Protein AF-A0A7Y2L4B7-F1 (afdb_monomer_lite)

Radius of gyration: 28.15 Å; chains: 1; bounding box: 51×28×91 Å

pLDDT: mean 76.37, std 10.83, range [38.91, 90.44]

Sequence (154 aa):
ANPGYMTMHVIKKSLGMFGSRFTHTFYLEVLGLIYEILNKSRREGMMAIEADIEDAAASPIFAKYPTVLKDERMTAFVCDYLRIMSSGNMAPHELEGLFDMELFNLKEELEHPSHAVNGIADGMPGFGIVAAVLGIVVTMASLGEGDQAAIGQH

Structure (mmCIF, N/CA/C/O backbone):
data_AF-A0A7Y2L4B7-F1
#
_entry.id   AF-A0A7Y2L4B7-F1
#
loop_
_atom_site.group_PDB
_atom_site.id
_atom_site.type_symbol
_atom_site.label_atom_id
_atom_site.label_alt_id
_atom_site.label_comp_id
_atom_site.label_asym_id
_atom_site.label_entity_id
_atom_site.label_seq_id
_atom_site.pdbx_PDB_ins_code
_atom_site.Cartn_x
_atom_site.Cartn_y
_atom_site.Cartn_z
_atom_site.occupancy
_atom_site.B_iso_or_equiv
_atom_site.auth_seq_id
_atom_site.auth_comp_id
_atom_site.auth_asym_id
_atom_site.auth_atom_id
_atom_site.pdbx_PDB_model_num
ATOM 1 N N . ALA A 1 1 ? 24.574 -11.738 -24.455 1.00 60.19 1 ALA A N 1
ATOM 2 C CA . ALA A 1 1 ? 23.286 -11.103 -24.804 1.00 60.19 1 ALA A CA 1
ATOM 3 C C . ALA A 1 1 ? 22.230 -11.596 -23.824 1.00 60.19 1 ALA A C 1
ATOM 5 O O . ALA A 1 1 ? 22.225 -12.786 -23.533 1.00 60.19 1 ALA A O 1
ATOM 6 N N . ASN A 1 2 ? 21.405 -10.702 -23.272 1.00 58.06 2 ASN A N 1
ATOM 7 C CA . ASN A 1 2 ? 20.340 -11.080 -22.338 1.00 58.06 2 ASN A CA 1
ATOM 8 C C . ASN A 1 2 ? 19.318 -11.982 -23.067 1.00 58.06 2 ASN A C 1
ATOM 10 O O . ASN A 1 2 ? 19.013 -11.695 -24.228 1.00 58.06 2 ASN A O 1
ATOM 14 N N . PRO A 1 3 ? 18.809 -13.067 -22.460 1.00 78.25 3 PRO A N 1
ATOM 15 C CA . PRO A 1 3 ? 17.889 -13.970 -23.143 1.00 78.25 3 PRO A CA 1
ATOM 16 C C . PRO A 1 3 ? 16.578 -13.256 -23.516 1.00 78.25 3 PRO A C 1
ATOM 18 O O . PRO A 1 3 ? 16.088 -12.401 -22.779 1.00 78.25 3 PRO A O 1
ATOM 21 N N . GLY A 1 4 ? 16.002 -13.600 -24.674 1.00 72.00 4 GLY A N 1
ATOM 22 C CA . GLY A 1 4 ? 14.919 -12.831 -25.316 1.00 72.00 4 GLY A CA 1
ATOM 23 C C . GLY A 1 4 ? 13.617 -12.691 -24.512 1.00 72.00 4 GLY A C 1
ATOM 24 O O . GLY A 1 4 ? 12.837 -11.774 -24.749 1.00 72.00 4 GLY A O 1
ATOM 25 N N . TYR A 1 5 ? 13.382 -13.544 -23.513 1.00 77.25 5 TYR A N 1
ATOM 26 C CA . TYR A 1 5 ? 12.244 -13.374 -22.605 1.00 77.25 5 TYR A CA 1
ATOM 27 C C . TYR A 1 5 ? 12.443 -12.190 -21.644 1.00 77.25 5 TYR A C 1
ATOM 29 O O . TYR A 1 5 ? 11.471 -11.528 -21.287 1.00 77.25 5 TYR A O 1
ATOM 37 N N . MET A 1 6 ? 13.687 -11.871 -21.261 1.00 71.75 6 MET A N 1
ATOM 38 C CA . MET A 1 6 ? 13.982 -10.728 -20.392 1.00 71.75 6 MET A CA 1
ATOM 39 C C . MET A 1 6 ? 13.794 -9.399 -21.122 1.00 71.75 6 MET A C 1
ATOM 41 O O . MET A 1 6 ? 13.255 -8.464 -20.537 1.00 71.75 6 MET A O 1
ATOM 45 N N . THR A 1 7 ? 14.172 -9.305 -22.401 1.00 73.81 7 THR A N 1
ATOM 46 C CA . THR A 1 7 ? 13.984 -8.076 -23.193 1.00 73.81 7 THR A CA 1
ATOM 47 C C . THR A 1 7 ? 12.502 -7.762 -23.393 1.00 73.81 7 THR A C 1
ATOM 49 O O . THR A 1 7 ? 12.083 -6.622 -23.195 1.00 73.81 7 THR A O 1
ATOM 52 N N . MET A 1 8 ? 11.680 -8.779 -23.668 1.00 69.62 8 MET A N 1
ATOM 53 C CA . MET A 1 8 ? 10.223 -8.634 -23.743 1.00 69.62 8 MET A CA 1
ATOM 54 C C . MET A 1 8 ? 9.618 -8.191 -22.399 1.00 69.62 8 MET A C 1
ATOM 56 O O . MET A 1 8 ? 8.711 -7.356 -22.361 1.00 69.62 8 MET A O 1
ATOM 60 N N . HIS A 1 9 ? 10.130 -8.720 -21.283 1.00 70.25 9 HIS A N 1
ATOM 61 C CA . HIS A 1 9 ? 9.642 -8.361 -19.952 1.00 70.25 9 HIS A CA 1
ATOM 62 C C . HIS A 1 9 ? 9.948 -6.904 -19.588 1.00 70.25 9 HIS A C 1
ATOM 64 O O . HIS A 1 9 ? 9.085 -6.218 -19.037 1.00 70.25 9 HIS A O 1
ATOM 70 N N . VAL A 1 10 ? 11.144 -6.429 -19.941 1.00 75.50 10 VAL A N 1
ATOM 71 C CA . VAL A 1 10 ? 11.578 -5.046 -19.717 1.00 75.50 10 VAL A CA 1
ATOM 72 C C . VAL A 1 10 ? 10.742 -4.070 -20.545 1.00 75.50 10 VAL A C 1
ATOM 74 O O . VAL A 1 10 ? 10.244 -3.097 -19.988 1.00 75.50 10 VAL A O 1
ATOM 77 N N . ILE A 1 11 ? 10.493 -4.354 -21.830 1.00 73.44 11 ILE A N 1
ATOM 78 C CA . ILE A 1 11 ? 9.657 -3.498 -22.696 1.00 73.44 11 ILE A CA 1
ATOM 79 C C . ILE A 1 11 ? 8.222 -3.405 -22.157 1.00 73.44 11 ILE A C 1
ATOM 81 O O . ILE A 1 11 ? 7.657 -2.317 -22.053 1.00 73.44 11 ILE A O 1
ATOM 85 N N . LYS A 1 12 ? 7.635 -4.538 -21.751 1.00 70.88 12 LYS A N 1
ATOM 86 C CA . LYS A 1 12 ? 6.264 -4.570 -21.226 1.00 70.88 12 LYS A CA 1
ATOM 87 C C . LYS A 1 12 ? 6.125 -3.810 -19.901 1.00 70.88 12 LYS A C 1
ATOM 89 O O . LYS A 1 12 ? 5.115 -3.144 -19.694 1.00 70.88 12 LYS A O 1
ATOM 94 N N . LYS A 1 13 ? 7.126 -3.882 -19.014 1.00 69.19 13 LYS A N 1
ATOM 95 C CA . LYS A 1 13 ? 7.150 -3.103 -17.763 1.00 69.19 13 LYS A CA 1
ATOM 96 C C . LYS A 1 13 ? 7.468 -1.620 -17.995 1.00 69.19 13 LYS A C 1
ATOM 98 O O . LYS A 1 13 ? 6.899 -0.781 -17.308 1.00 69.19 13 LYS A O 1
ATOM 103 N N . SER A 1 14 ? 8.305 -1.294 -18.983 1.00 67.56 14 SER A N 1
ATOM 104 C CA . SER A 1 14 ? 8.643 0.084 -19.375 1.00 67.56 14 SER A CA 1
ATOM 105 C C . SER A 1 14 ? 7.415 0.880 -19.828 1.00 67.56 14 SER A C 1
ATOM 107 O O . SER A 1 14 ? 7.254 2.026 -19.421 1.00 67.56 14 SER A O 1
ATOM 109 N N . LEU A 1 15 ? 6.497 0.265 -20.578 1.00 66.44 15 LEU A N 1
ATOM 110 C CA . LEU A 1 15 ? 5.223 0.892 -20.960 1.00 66.44 15 LEU A CA 1
ATOM 111 C C . LEU A 1 15 ? 4.335 1.251 -19.754 1.00 66.44 15 LEU A C 1
ATOM 113 O O . LEU A 1 15 ? 3.603 2.235 -19.805 1.00 66.44 15 LEU A O 1
ATOM 117 N N . GLY A 1 16 ? 4.430 0.500 -18.651 1.00 65.25 16 GLY A N 1
ATOM 118 C CA . GLY A 1 16 ? 3.712 0.791 -17.405 1.00 65.25 16 GLY A CA 1
ATOM 119 C C . GLY A 1 16 ? 4.232 2.021 -16.653 1.00 65.25 16 GLY A C 1
ATOM 120 O O . GLY A 1 16 ? 3.530 2.544 -15.795 1.00 65.25 16 GLY A O 1
ATOM 121 N N . MET A 1 17 ? 5.425 2.514 -16.997 1.00 65.12 17 MET A N 1
ATOM 122 C CA . MET A 1 17 ? 6.038 3.702 -16.392 1.00 65.12 17 MET A CA 1
ATOM 123 C C . MET A 1 17 ? 5.332 5.006 -16.811 1.00 65.12 17 MET A C 1
ATOM 125 O O . MET A 1 17 ? 5.440 6.012 -16.120 1.00 65.12 17 MET A O 1
ATOM 129 N N . PHE A 1 18 ? 4.571 4.977 -17.912 1.00 62.22 18 PHE A N 1
ATOM 130 C CA . PHE A 1 18 ? 3.807 6.120 -18.428 1.00 62.22 18 PHE A CA 1
ATOM 131 C C . PHE A 1 18 ? 2.370 6.212 -17.878 1.00 62.22 18 PHE A C 1
ATOM 133 O O . PHE A 1 18 ? 1.647 7.146 -18.219 1.00 62.22 18 PHE A O 1
ATOM 140 N N . GLY A 1 19 ? 1.928 5.257 -17.051 1.00 61.00 19 GLY A N 1
ATOM 141 C CA . GLY A 1 19 ? 0.607 5.284 -16.416 1.00 61.00 19 GLY A CA 1
ATOM 142 C C . GLY A 1 19 ? 0.661 5.865 -15.002 1.00 61.00 19 GLY A C 1
ATOM 143 O O . GLY A 1 19 ? 1.479 5.435 -14.192 1.00 61.00 19 GLY A O 1
ATOM 144 N N . SER A 1 20 ? -0.235 6.800 -14.663 1.00 64.56 20 SER A N 1
ATOM 145 C CA . SER A 1 20 ? -0.398 7.241 -13.274 1.00 64.56 20 SER A CA 1
ATOM 146 C C . SER A 1 20 ? -1.384 6.331 -12.538 1.00 64.56 20 SER A C 1
ATOM 148 O O . SER A 1 20 ? -2.566 6.244 -12.863 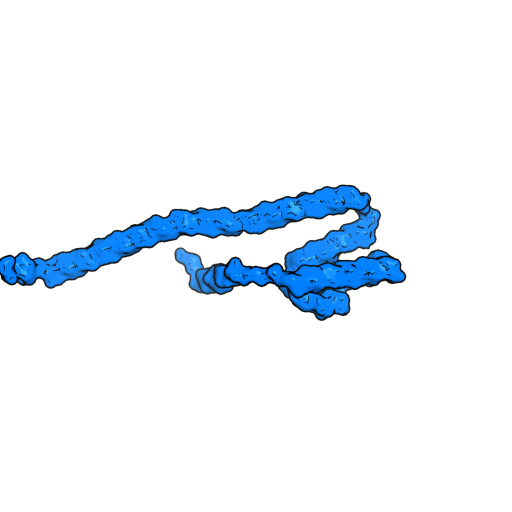1.00 64.56 20 SER A O 1
ATOM 150 N N . ARG A 1 21 ? -0.892 5.642 -11.505 1.00 67.25 21 ARG A N 1
ATOM 151 C CA . ARG A 1 21 ? -1.728 4.841 -10.591 1.00 67.25 21 ARG A CA 1
ATOM 152 C C . ARG A 1 21 ? -2.569 5.704 -9.641 1.00 67.25 21 ARG A C 1
ATOM 154 O O . ARG A 1 21 ? -3.581 5.255 -9.116 1.00 67.25 21 ARG A O 1
ATOM 161 N N . PHE A 1 22 ? -2.149 6.951 -9.436 1.00 75.88 22 PHE A N 1
ATOM 162 C CA . PHE A 1 22 ? -2.752 7.887 -8.496 1.00 75.88 22 PHE A CA 1
ATOM 163 C C . PHE A 1 22 ? -3.856 8.696 -9.176 1.00 75.88 22 PHE A C 1
ATOM 165 O O . PHE A 1 22 ? -3.597 9.623 -9.943 1.00 75.88 22 PHE A O 1
ATOM 172 N N . THR A 1 23 ? -5.100 8.326 -8.894 1.00 82.75 23 THR A N 1
ATOM 173 C CA . THR A 1 23 ? -6.304 9.043 -9.327 1.00 82.75 23 THR A CA 1
ATOM 174 C C . THR A 1 23 ? -7.050 9.573 -8.108 1.00 82.75 23 THR A C 1
ATOM 176 O O . THR A 1 23 ? -6.905 9.053 -7.005 1.00 82.75 23 THR A O 1
ATOM 179 N N . HIS A 1 24 ? -7.884 10.600 -8.285 1.00 84.00 24 HIS A N 1
ATOM 180 C CA . HIS A 1 24 ? -8.704 11.133 -7.190 1.00 84.00 24 HIS A CA 1
ATOM 181 C C . HIS A 1 24 ? -9.574 10.047 -6.531 1.00 84.00 24 HIS A C 1
ATOM 183 O O . HIS A 1 24 ? -9.693 9.987 -5.311 1.00 84.00 24 HIS A O 1
ATOM 189 N N . THR A 1 25 ? -10.131 9.144 -7.340 1.00 85.06 25 THR A N 1
ATOM 190 C CA . THR A 1 25 ? -10.901 7.986 -6.874 1.00 85.06 25 THR A CA 1
ATOM 191 C C . THR A 1 25 ? -10.073 7.052 -6.000 1.00 85.06 25 THR A C 1
ATOM 193 O O . THR A 1 25 ? -10.561 6.626 -4.961 1.00 85.06 25 THR A O 1
ATOM 196 N N . PHE A 1 26 ? -8.811 6.803 -6.358 1.00 84.50 26 PHE A N 1
ATOM 197 C CA . PHE A 1 26 ? -7.914 5.968 -5.560 1.00 84.50 26 PHE A CA 1
ATOM 198 C C . PHE A 1 26 ? -7.666 6.561 -4.166 1.00 84.50 26 PHE A C 1
ATOM 200 O O . PHE A 1 26 ? -7.740 5.846 -3.172 1.00 84.50 26 PHE A O 1
ATOM 207 N N . TYR A 1 27 ? -7.445 7.876 -4.060 1.00 85.38 27 TYR A N 1
ATOM 208 C CA . TYR A 1 27 ? -7.273 8.529 -2.755 1.00 85.38 27 TYR A CA 1
ATOM 209 C C . TYR A 1 27 ? -8.524 8.429 -1.873 1.00 85.38 27 TYR A C 1
ATOM 211 O O . TYR A 1 27 ? -8.409 8.193 -0.671 1.00 85.38 27 TYR A O 1
ATOM 219 N N . LEU A 1 28 ? -9.716 8.574 -2.460 1.00 87.31 28 LEU A N 1
ATOM 220 C CA . LEU A 1 28 ? -10.973 8.396 -1.730 1.00 87.31 28 LEU A CA 1
ATOM 221 C C . LEU A 1 28 ? -11.173 6.951 -1.263 1.00 87.31 28 LEU A C 1
ATOM 223 O O . LEU A 1 28 ? -11.649 6.739 -0.151 1.00 87.31 28 LEU A O 1
ATOM 227 N N . GLU A 1 29 ? -10.795 5.967 -2.078 1.00 86.94 29 GLU A N 1
ATOM 228 C CA . GLU A 1 29 ? -10.849 4.551 -1.704 1.00 86.94 29 GLU A CA 1
ATOM 229 C C . GLU A 1 29 ? -9.894 4.235 -0.546 1.00 86.94 29 GLU A C 1
ATOM 231 O O . GLU A 1 29 ? -10.305 3.581 0.409 1.00 86.94 29 GLU A O 1
ATOM 236 N N . VAL A 1 30 ? -8.663 4.757 -0.571 1.00 87.12 30 VAL A N 1
ATOM 237 C CA . VAL A 1 30 ? -7.692 4.589 0.528 1.00 87.12 30 VAL A CA 1
ATOM 238 C C . VAL A 1 30 ? -8.203 5.225 1.824 1.00 87.12 30 VAL A C 1
ATOM 240 O O . VAL A 1 30 ? -8.196 4.583 2.873 1.00 87.12 30 VAL A O 1
ATOM 243 N N . LEU A 1 31 ? -8.693 6.468 1.768 1.00 87.19 31 LEU A N 1
ATOM 244 C CA . LEU A 1 31 ? -9.258 7.143 2.943 1.00 87.19 31 LEU A CA 1
ATOM 245 C C . LEU A 1 31 ? -10.503 6.422 3.475 1.00 87.19 31 LEU A C 1
ATOM 247 O O . LEU A 1 31 ? -10.677 6.307 4.688 1.00 87.19 31 LEU A O 1
ATOM 251 N N . GLY A 1 32 ? -11.352 5.918 2.577 1.00 88.88 32 GLY A N 1
ATOM 252 C CA . GLY A 1 32 ? -12.531 5.128 2.923 1.00 88.88 32 GLY A CA 1
ATOM 253 C C . GLY A 1 32 ? -12.170 3.827 3.638 1.00 88.88 32 GLY A C 1
ATOM 254 O O . GLY A 1 32 ? -12.736 3.542 4.692 1.00 88.88 32 GLY A O 1
ATOM 255 N N . LEU A 1 33 ? -11.184 3.091 3.116 1.00 89.25 33 LEU A N 1
ATOM 256 C CA . LEU A 1 33 ? -10.665 1.864 3.721 1.00 89.25 33 LEU A CA 1
ATOM 257 C C . LEU A 1 33 ? -10.161 2.117 5.148 1.00 89.25 33 LEU A C 1
ATOM 259 O O . LEU A 1 33 ? -10.591 1.446 6.086 1.00 89.25 33 LEU A O 1
ATOM 263 N N . ILE A 1 34 ? -9.296 3.120 5.327 1.00 87.94 34 ILE A N 1
ATOM 264 C CA . ILE A 1 34 ? -8.742 3.477 6.641 1.00 87.94 34 ILE A CA 1
ATOM 265 C C . ILE A 1 34 ? -9.866 3.874 7.607 1.00 87.94 34 ILE A C 1
ATOM 267 O O . ILE A 1 34 ? -9.874 3.446 8.762 1.00 87.94 34 ILE A O 1
ATOM 271 N N . TYR A 1 35 ? -10.846 4.653 7.144 1.00 89.88 35 TYR A N 1
ATOM 272 C CA . TYR A 1 35 ? -11.993 5.041 7.960 1.00 89.88 35 TYR A CA 1
ATOM 273 C C . TYR A 1 35 ? -12.823 3.835 8.415 1.00 89.88 35 TYR A C 1
ATOM 275 O O . TYR A 1 35 ? -13.171 3.759 9.594 1.00 89.88 35 TYR A O 1
ATOM 283 N N . GLU A 1 36 ? -13.138 2.889 7.523 1.00 89.94 36 GLU A N 1
ATOM 284 C CA . GLU A 1 36 ? -13.898 1.689 7.892 1.00 89.94 36 GLU A CA 1
ATOM 285 C C . GLU A 1 36 ? -13.152 0.848 8.939 1.00 89.94 36 GLU A C 1
ATOM 287 O O . GLU A 1 36 ? -13.758 0.460 9.943 1.00 89.94 36 GLU A O 1
ATOM 292 N N . IL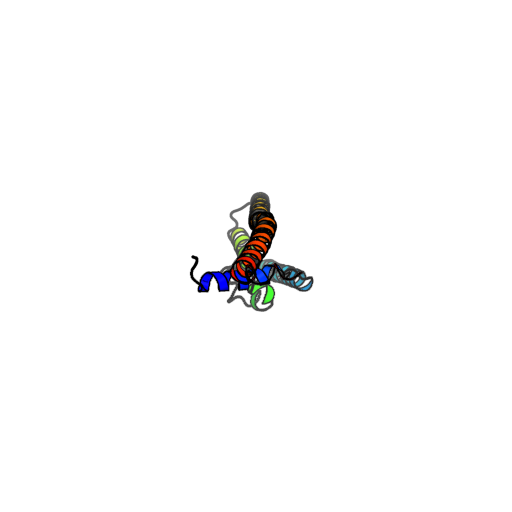E A 1 37 ? -11.843 0.637 8.760 1.00 88.50 37 ILE A N 1
ATOM 293 C CA . ILE A 1 37 ? -11.009 -0.132 9.696 1.00 88.50 37 ILE A CA 1
ATOM 294 C C . ILE A 1 37 ? -10.939 0.555 11.065 1.00 88.50 37 ILE A C 1
ATOM 296 O O . ILE A 1 37 ? -11.190 -0.076 12.094 1.00 88.50 37 ILE A O 1
ATOM 300 N N . LEU A 1 38 ? -10.654 1.861 11.105 1.00 87.50 38 LEU A N 1
ATOM 301 C CA . LEU A 1 38 ? -10.575 2.614 12.361 1.00 87.50 38 LEU A CA 1
ATOM 302 C C . LEU A 1 38 ? -11.932 2.692 13.071 1.00 87.50 38 LEU A C 1
ATOM 304 O O . LEU A 1 38 ? -12.001 2.610 14.297 1.00 87.50 38 LEU A O 1
ATOM 308 N N . ASN A 1 39 ? -13.028 2.825 12.322 1.00 90.44 39 ASN A N 1
ATOM 309 C CA . ASN A 1 39 ? -14.373 2.833 12.888 1.00 90.44 39 ASN A CA 1
ATOM 310 C C . ASN A 1 39 ? -14.746 1.457 13.463 1.00 90.44 39 ASN A C 1
ATOM 312 O O . ASN A 1 39 ? -15.341 1.403 14.540 1.00 90.44 39 ASN A O 1
ATOM 316 N N . LYS A 1 40 ? -14.359 0.355 12.805 1.00 88.12 40 LYS A N 1
ATOM 317 C CA . LYS A 1 40 ? -14.516 -1.000 13.353 1.00 88.12 40 LYS A CA 1
ATOM 318 C C . LYS A 1 40 ? -13.686 -1.181 14.624 1.00 88.12 40 LYS A C 1
ATOM 320 O O . LYS A 1 40 ? -14.249 -1.547 15.651 1.00 88.12 40 LYS A O 1
ATOM 325 N N . SER A 1 41 ? -12.405 -0.810 14.597 1.00 87.88 41 SER A N 1
ATOM 326 C CA . SER A 1 41 ? -11.516 -0.834 15.772 1.00 87.88 41 SER A CA 1
ATOM 327 C C . SER A 1 41 ? -12.091 -0.040 16.952 1.00 87.88 41 SER A C 1
ATOM 329 O O . SER A 1 41 ? -12.083 -0.499 18.093 1.00 87.88 41 SER A O 1
ATOM 331 N N . ARG A 1 42 ? -12.695 1.125 16.690 1.00 87.50 42 ARG A N 1
ATOM 332 C CA . ARG A 1 42 ? -13.348 1.939 17.724 1.00 87.50 42 ARG A CA 1
ATOM 333 C C . ARG A 1 42 ? -14.618 1.300 18.298 1.00 87.50 42 ARG A C 1
ATOM 335 O O . ARG A 1 42 ? -14.919 1.522 19.468 1.00 87.50 42 ARG A O 1
ATOM 342 N N . ARG A 1 43 ? -15.398 0.585 17.482 1.00 89.62 43 ARG A N 1
ATOM 343 C CA . ARG A 1 43 ? -16.686 -0.012 17.884 1.00 89.62 43 ARG A CA 1
ATOM 344 C C . ARG A 1 43 ? -16.523 -1.363 18.569 1.00 89.62 43 ARG A C 1
ATOM 346 O O . ARG A 1 43 ? -17.203 -1.623 19.554 1.00 89.62 43 ARG A O 1
ATOM 353 N N . GLU A 1 44 ? -15.657 -2.207 18.025 1.00 87.94 44 GLU A N 1
ATOM 354 C CA . GLU A 1 44 ? -15.517 -3.620 18.395 1.00 87.94 44 GLU A CA 1
ATOM 355 C C . GLU A 1 44 ? -14.208 -3.898 19.153 1.00 87.94 44 GLU A C 1
ATOM 357 O O . GLU A 1 44 ? -14.034 -4.976 19.717 1.00 87.94 44 GLU A O 1
ATOM 362 N N . GLY A 1 45 ? -13.310 -2.912 19.225 1.00 83.06 45 GLY A N 1
ATOM 363 C CA . GLY A 1 45 ? -11.996 -3.032 19.847 1.00 83.06 45 GLY A CA 1
ATOM 364 C C . GLY A 1 45 ? -10.902 -3.425 18.855 1.00 83.06 45 GLY A C 1
ATOM 365 O O . GLY A 1 45 ? -11.158 -3.881 17.741 1.00 83.06 45 GLY A O 1
ATOM 366 N N . MET A 1 46 ? -9.648 -3.260 19.280 1.00 78.06 46 MET A N 1
ATOM 367 C CA . MET A 1 46 ? -8.475 -3.472 18.426 1.00 78.06 46 MET A CA 1
ATOM 368 C C . MET A 1 46 ? -8.276 -4.943 18.020 1.00 78.06 46 MET A C 1
ATOM 370 O O . MET A 1 46 ? -7.792 -5.219 16.932 1.00 78.06 46 MET A O 1
ATOM 374 N N . MET A 1 47 ? -8.725 -5.897 18.841 1.00 80.88 47 MET A N 1
ATOM 375 C CA . MET A 1 47 ? -8.670 -7.328 18.504 1.00 80.88 47 MET A CA 1
ATOM 376 C C . MET A 1 47 ? -9.594 -7.703 17.336 1.00 80.88 47 MET A C 1
ATOM 378 O O . MET A 1 47 ? -9.305 -8.629 16.586 1.00 80.88 47 MET A O 1
ATOM 382 N N . ALA A 1 48 ? -10.698 -6.974 17.135 1.00 82.62 48 ALA A N 1
ATOM 383 C CA . ALA A 1 48 ? -11.664 -7.280 16.079 1.00 82.62 48 ALA A CA 1
ATOM 384 C C . ALA A 1 48 ? -11.134 -7.001 14.662 1.00 82.62 48 ALA A C 1
ATOM 386 O O . ALA A 1 48 ? -11.742 -7.454 13.689 1.00 82.62 48 ALA A O 1
ATOM 387 N N . ILE A 1 49 ? -10.030 -6.254 14.546 1.00 84.75 49 ILE A N 1
ATOM 388 C CA . ILE A 1 49 ? -9.381 -5.961 13.266 1.00 84.75 49 ILE A CA 1
ATOM 389 C C . ILE A 1 49 ? -8.175 -6.865 12.978 1.00 84.75 49 ILE A C 1
ATOM 391 O O . ILE A 1 49 ? -7.695 -6.842 11.853 1.00 84.75 49 ILE A O 1
ATOM 395 N N . GLU A 1 50 ? -7.704 -7.683 13.930 1.00 84.44 50 GLU A N 1
ATOM 396 C CA . GLU A 1 50 ? -6.522 -8.547 13.735 1.00 84.44 50 GLU A CA 1
ATOM 397 C C . GLU A 1 50 ? -6.707 -9.529 12.573 1.00 84.44 50 GLU A C 1
ATOM 399 O O . GLU A 1 50 ? -5.854 -9.623 11.694 1.00 84.44 50 GLU A O 1
ATOM 404 N N . ALA A 1 51 ? -7.874 -10.173 12.504 1.00 82.88 51 ALA A N 1
ATOM 405 C CA . ALA A 1 51 ? -8.205 -11.084 11.411 1.00 82.88 51 ALA A CA 1
ATOM 406 C C . ALA A 1 51 ? -8.271 -10.380 10.042 1.00 82.88 51 ALA A C 1
ATOM 408 O O . ALA A 1 51 ? -8.019 -11.007 9.018 1.00 82.88 51 ALA A O 1
ATOM 409 N N . ASP A 1 52 ? -8.597 -9.082 10.014 1.00 84.12 52 ASP A N 1
ATOM 410 C CA . ASP A 1 52 ? -8.661 -8.305 8.773 1.00 84.12 52 ASP A CA 1
ATOM 411 C C . ASP A 1 52 ? -7.275 -7.846 8.290 1.00 84.12 52 ASP A C 1
ATOM 413 O O . ASP A 1 52 ? -7.075 -7.691 7.088 1.00 84.12 52 ASP A O 1
ATOM 417 N N . ILE A 1 53 ? -6.328 -7.614 9.209 1.00 85.69 53 ILE A N 1
ATOM 418 C CA . ILE A 1 53 ? -4.962 -7.144 8.903 1.00 85.69 53 ILE A CA 1
ATOM 419 C C . ILE A 1 53 ? -3.945 -8.288 8.749 1.00 85.69 53 ILE A C 1
ATOM 421 O O . ILE A 1 53 ? -2.857 -8.076 8.210 1.00 85.69 53 ILE A O 1
ATOM 425 N N . GLU A 1 54 ? -4.248 -9.493 9.242 1.00 84.00 54 GLU A N 1
ATOM 426 C CA . GLU A 1 54 ? -3.458 -10.698 8.952 1.00 84.00 54 GLU A CA 1
ATOM 427 C C . GLU A 1 54 ? -3.681 -11.179 7.519 1.00 84.00 54 GLU A C 1
ATOM 429 O O . GLU A 1 54 ? -2.711 -11.489 6.827 1.00 84.00 54 GLU A O 1
ATOM 434 N N . ASP A 1 55 ? -4.936 -11.192 7.061 1.00 85.19 55 ASP A N 1
ATOM 435 C CA . ASP A 1 55 ? -5.295 -11.579 5.698 1.00 85.19 55 ASP A CA 1
ATOM 436 C C . ASP A 1 55 ? -6.188 -10.522 5.031 1.00 85.19 55 ASP A C 1
ATOM 438 O O . ASP A 1 55 ? -7.420 -10.611 4.991 1.00 85.19 55 ASP A O 1
ATOM 442 N N . ALA A 1 56 ? -5.534 -9.520 4.443 1.00 82.75 56 ALA A N 1
ATOM 443 C CA . ALA A 1 56 ? -6.203 -8.471 3.682 1.00 82.75 56 ALA A CA 1
ATOM 444 C C . ALA A 1 56 ? -6.933 -9.003 2.434 1.00 82.75 56 ALA A C 1
ATOM 446 O O . ALA A 1 56 ? -7.864 -8.362 1.955 1.00 82.75 56 ALA A O 1
ATOM 447 N N . ALA A 1 57 ? -6.552 -10.165 1.889 1.00 82.00 57 ALA A N 1
ATOM 448 C CA . ALA A 1 57 ? -7.217 -10.738 0.718 1.00 82.00 57 ALA A CA 1
ATOM 449 C C . ALA A 1 57 ? -8.520 -11.458 1.089 1.00 82.00 57 ALA A C 1
ATOM 451 O O . ALA A 1 57 ? -9.483 -11.424 0.318 1.00 82.00 57 ALA A O 1
ATOM 452 N N . ALA A 1 58 ? -8.565 -12.083 2.267 1.00 82.94 58 ALA A N 1
ATOM 453 C CA . ALA A 1 58 ? -9.770 -12.706 2.807 1.00 82.94 58 ALA A CA 1
ATOM 454 C C . ALA A 1 58 ? -10.692 -11.718 3.541 1.00 82.94 58 ALA A C 1
ATOM 456 O O . ALA A 1 58 ? -11.863 -12.033 3.773 1.00 82.94 58 ALA A O 1
ATOM 457 N N . SER A 1 59 ? -10.202 -10.527 3.899 1.00 86.62 59 SER A N 1
ATOM 458 C CA . SER A 1 59 ? -10.993 -9.556 4.651 1.00 86.62 59 SER A CA 1
ATOM 459 C C . SER A 1 59 ? -12.166 -8.982 3.835 1.00 86.62 59 SER A C 1
ATOM 461 O O . SER A 1 59 ? -11.979 -8.431 2.742 1.00 86.62 59 SER A O 1
ATOM 463 N N . PRO A 1 60 ? -13.395 -8.990 4.389 1.00 85.75 60 PRO A N 1
ATOM 464 C CA . PRO A 1 60 ? -14.562 -8.393 3.745 1.00 85.75 60 PRO A CA 1
ATOM 465 C C . PRO A 1 60 ? -14.477 -6.862 3.639 1.00 85.75 60 PRO A C 1
ATOM 467 O O . PRO A 1 60 ? -15.193 -6.274 2.828 1.00 85.75 60 PRO A O 1
ATOM 470 N N . ILE A 1 61 ? -13.630 -6.207 4.442 1.00 87.38 61 ILE A N 1
ATOM 471 C CA . ILE A 1 61 ? -13.417 -4.755 4.384 1.00 87.38 61 ILE A CA 1
ATOM 472 C C . ILE A 1 61 ? -12.580 -4.421 3.149 1.00 87.38 61 ILE A C 1
ATOM 474 O O . ILE A 1 61 ? -12.998 -3.624 2.311 1.00 87.38 61 ILE A O 1
ATOM 478 N N . PHE A 1 62 ? -11.444 -5.096 2.984 1.00 87.44 62 PHE A N 1
ATOM 479 C CA . PHE A 1 62 ? -10.557 -4.910 1.836 1.00 87.44 62 PHE A CA 1
ATOM 480 C C . PHE A 1 62 ? -11.196 -5.361 0.514 1.00 87.44 62 PHE A C 1
ATOM 482 O O . PHE A 1 62 ? -10.960 -4.740 -0.523 1.00 87.44 62 PHE A O 1
ATOM 489 N N . ALA A 1 63 ? -12.093 -6.355 0.543 1.00 88.25 63 ALA A N 1
ATOM 490 C CA . ALA A 1 63 ? -12.860 -6.783 -0.629 1.00 88.25 63 ALA A CA 1
ATOM 491 C C . ALA A 1 63 ? -13.720 -5.663 -1.256 1.00 88.25 63 ALA A C 1
ATOM 493 O O . ALA A 1 63 ? -13.988 -5.695 -2.459 1.00 88.25 63 ALA A O 1
ATOM 494 N N . LYS A 1 64 ? -14.131 -4.649 -0.477 1.00 87.56 64 LYS A N 1
ATOM 495 C CA . LYS A 1 64 ? -14.860 -3.475 -0.994 1.00 87.56 64 LYS A CA 1
ATOM 496 C C . LYS A 1 64 ? -13.970 -2.508 -1.779 1.00 87.56 64 LYS A C 1
ATOM 498 O O . LYS A 1 64 ? -14.493 -1.712 -2.555 1.00 87.56 64 LYS A O 1
ATOM 503 N N . TYR A 1 65 ? -12.652 -2.581 -1.592 1.00 88.56 65 TYR A N 1
ATOM 504 C CA . TYR A 1 65 ? -11.666 -1.660 -2.160 1.00 88.56 65 TYR A CA 1
ATOM 505 C C . TYR A 1 65 ? -10.659 -2.410 -3.056 1.00 88.56 65 TYR A C 1
ATOM 507 O O . TYR A 1 65 ? -9.458 -2.443 -2.769 1.00 88.56 65 TYR A O 1
ATOM 515 N N . PRO A 1 66 ? -11.106 -3.006 -4.183 1.00 85.38 66 PRO A N 1
ATOM 516 C CA . PRO A 1 66 ? -10.267 -3.859 -5.026 1.00 85.38 66 PRO A CA 1
ATOM 517 C C . PRO A 1 66 ? -9.103 -3.110 -5.688 1.00 85.38 66 PRO A C 1
ATOM 519 O O . PRO A 1 66 ? -8.113 -3.732 -6.064 1.00 85.38 66 PRO A O 1
ATOM 522 N N . THR A 1 67 ? -9.199 -1.790 -5.865 1.00 84.75 67 THR A N 1
ATOM 523 C CA . THR A 1 67 ? -8.105 -0.976 -6.417 1.00 84.75 67 THR A CA 1
ATOM 524 C C . THR A 1 67 ? -6.929 -0.891 -5.451 1.00 84.75 67 THR A C 1
ATOM 526 O O . THR A 1 67 ? -5.784 -0.955 -5.892 1.00 84.75 67 THR A O 1
ATOM 529 N N . VAL A 1 68 ? -7.210 -0.792 -4.147 1.00 85.00 68 VAL A N 1
ATOM 530 C CA . VAL A 1 68 ? -6.189 -0.787 -3.092 1.00 85.00 68 VAL A CA 1
ATOM 531 C C . VAL A 1 68 ? -5.635 -2.195 -2.899 1.00 85.00 68 VAL A C 1
ATOM 533 O O . VAL A 1 68 ? -4.424 -2.356 -2.861 1.00 85.00 68 VAL A O 1
ATOM 536 N N . LEU A 1 69 ? -6.496 -3.220 -2.910 1.00 85.69 69 LEU A N 1
ATOM 537 C CA . LEU A 1 69 ? -6.081 -4.621 -2.768 1.00 85.69 69 LEU A CA 1
ATOM 538 C C . LEU A 1 69 ? -5.161 -5.106 -3.905 1.00 85.69 69 LEU A C 1
ATOM 540 O O . LEU A 1 69 ? -4.293 -5.945 -3.693 1.00 85.69 69 LEU A O 1
ATOM 544 N N . LYS A 1 70 ? -5.319 -4.566 -5.121 1.00 85.06 70 LYS A N 1
ATOM 545 C CA . LYS A 1 70 ? -4.391 -4.815 -6.242 1.00 85.06 70 LYS A CA 1
ATOM 546 C C . LYS A 1 70 ? -2.996 -4.229 -6.010 1.00 85.06 70 LYS A C 1
ATOM 548 O O . LYS A 1 70 ? -2.057 -4.613 -6.705 1.00 85.06 70 LYS A O 1
ATOM 553 N N . ASP A 1 71 ? -2.869 -3.267 -5.103 1.00 83.06 71 ASP A N 1
ATOM 554 C CA . ASP A 1 71 ? -1.609 -2.648 -4.726 1.00 83.06 71 ASP A CA 1
ATOM 555 C C . ASP A 1 71 ? -1.062 -3.327 -3.467 1.00 83.06 71 ASP A C 1
ATOM 557 O O . ASP A 1 71 ? -1.347 -2.928 -2.336 1.00 83.06 71 ASP A O 1
ATOM 561 N N . GLU A 1 72 ? -0.265 -4.376 -3.680 1.00 83.38 72 GLU A N 1
ATOM 562 C CA . GLU A 1 72 ? 0.355 -5.149 -2.598 1.00 83.38 72 GLU A CA 1
ATOM 563 C C . GLU A 1 72 ? 1.196 -4.265 -1.670 1.00 83.38 72 GLU A C 1
ATOM 565 O O . GLU A 1 72 ? 1.184 -4.465 -0.459 1.00 83.38 72 GLU A O 1
ATOM 570 N N . ARG A 1 73 ? 1.876 -3.243 -2.210 1.00 80.88 73 ARG A N 1
ATOM 571 C CA . ARG A 1 73 ? 2.742 -2.357 -1.421 1.00 80.88 73 ARG A CA 1
ATOM 572 C C . ARG A 1 73 ? 1.924 -1.442 -0.514 1.00 80.88 73 ARG A C 1
ATOM 574 O O . ARG A 1 73 ? 2.248 -1.306 0.660 1.00 80.88 73 ARG A O 1
ATOM 581 N N . MET A 1 74 ? 0.859 -0.842 -1.048 1.00 83.12 74 MET A N 1
ATOM 582 C CA . MET A 1 74 ? -0.057 -0.012 -0.256 1.00 83.12 74 MET A CA 1
ATOM 583 C C . MET A 1 74 ? -0.774 -0.841 0.816 1.00 83.12 74 MET A C 1
ATOM 585 O O . MET A 1 74 ? -0.896 -0.409 1.959 1.00 83.12 74 MET A O 1
ATOM 589 N N . THR A 1 75 ? -1.229 -2.041 0.455 1.00 86.75 75 THR A N 1
ATOM 590 C CA . THR A 1 75 ? -1.939 -2.933 1.377 1.00 86.75 75 THR A CA 1
ATOM 591 C C . THR A 1 75 ? -1.023 -3.416 2.502 1.00 86.75 75 THR A C 1
ATOM 593 O O . THR A 1 75 ? -1.422 -3.348 3.662 1.00 86.75 75 THR A O 1
ATOM 596 N N . ALA A 1 76 ? 0.209 -3.834 2.183 1.00 84.25 76 ALA A N 1
ATOM 597 C CA . ALA A 1 76 ? 1.207 -4.237 3.174 1.00 84.25 76 ALA A CA 1
ATOM 598 C C . ALA A 1 76 ? 1.529 -3.094 4.143 1.00 84.25 76 ALA A C 1
ATOM 600 O O . ALA A 1 76 ? 1.438 -3.288 5.349 1.00 84.25 76 ALA A O 1
ATOM 601 N N . PHE A 1 77 ? 1.770 -1.885 3.621 1.00 84.19 77 PHE A N 1
ATOM 602 C CA . PHE A 1 77 ? 2.012 -0.697 4.441 1.00 84.19 77 PHE A CA 1
ATOM 603 C C . PHE A 1 77 ? 0.871 -0.460 5.441 1.00 84.19 77 PHE A C 1
ATOM 605 O O . PHE A 1 77 ? 1.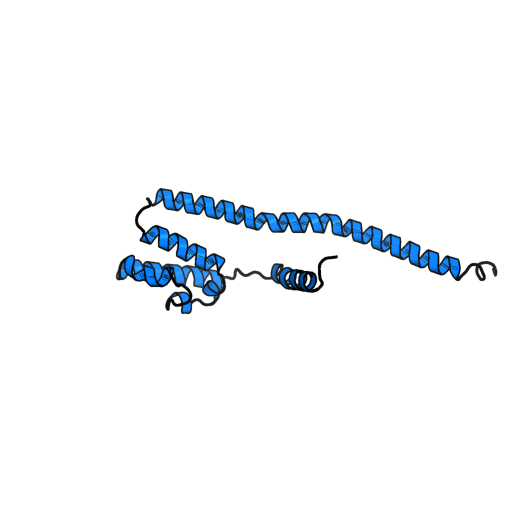091 -0.390 6.644 1.00 84.19 77 PHE A O 1
ATOM 612 N N . VAL A 1 78 ? -0.381 -0.417 4.981 1.00 86.44 78 VAL A N 1
ATOM 613 C CA . VAL A 1 78 ? -1.523 -0.206 5.885 1.00 86.44 78 VAL A CA 1
ATOM 614 C C . VAL A 1 78 ? -1.639 -1.329 6.928 1.00 86.44 78 VAL A C 1
ATOM 616 O O . VAL A 1 78 ? -1.841 -1.044 8.108 1.00 86.44 78 VAL A O 1
ATOM 619 N N . CYS A 1 79 ? -1.493 -2.594 6.526 1.00 86.94 79 CYS A N 1
ATOM 620 C CA . CYS A 1 79 ? -1.642 -3.737 7.431 1.00 86.94 79 CYS A CA 1
ATOM 621 C C . CYS A 1 79 ? -0.517 -3.827 8.469 1.00 86.94 79 CYS A C 1
ATOM 623 O O . CYS A 1 79 ? -0.795 -4.096 9.636 1.00 86.94 79 CYS A O 1
ATOM 625 N N . ASP A 1 80 ? 0.732 -3.581 8.077 1.00 86.50 80 ASP A N 1
ATOM 626 C CA . ASP A 1 80 ? 1.890 -3.700 8.962 1.00 86.50 80 ASP A CA 1
ATOM 627 C C . ASP A 1 80 ? 1.856 -2.641 10.069 1.00 86.50 80 ASP A C 1
ATOM 629 O O . ASP A 1 80 ? 2.041 -2.968 11.243 1.00 86.50 80 ASP A O 1
ATOM 633 N N . TYR A 1 81 ? 1.498 -1.396 9.741 1.00 85.00 81 TYR A N 1
ATOM 634 C CA . TYR A 1 81 ? 1.339 -0.351 10.754 1.00 85.00 81 TYR A CA 1
ATOM 635 C C . TYR A 1 81 ? 0.145 -0.599 11.676 1.00 85.00 81 TYR A C 1
ATOM 637 O O . TYR A 1 81 ? 0.254 -0.409 12.889 1.00 85.00 81 TYR A O 1
ATOM 645 N N . LEU A 1 82 ? -0.980 -1.085 11.145 1.00 84.81 82 LEU A N 1
ATOM 646 C CA . LEU A 1 82 ? -2.115 -1.477 11.982 1.00 84.81 82 LEU A CA 1
ATOM 647 C C . LEU A 1 82 ? -1.777 -2.659 12.900 1.00 84.81 82 LEU A C 1
ATOM 649 O O . LEU A 1 82 ? -2.262 -2.697 14.029 1.00 84.81 82 LEU A O 1
ATOM 653 N N . ARG A 1 83 ? -0.910 -3.581 12.466 1.00 84.62 83 ARG A N 1
ATOM 654 C CA . ARG A 1 83 ? -0.422 -4.706 13.281 1.00 84.62 83 ARG A CA 1
ATOM 655 C C . ARG A 1 83 ? 0.490 -4.233 14.412 1.00 84.62 83 ARG A C 1
ATOM 657 O O . ARG A 1 83 ? 0.387 -4.710 15.540 1.00 84.62 83 ARG A O 1
ATOM 664 N N . ILE A 1 84 ? 1.349 -3.251 14.144 1.00 83.69 84 ILE A N 1
ATOM 665 C CA . ILE A 1 84 ? 2.156 -2.607 15.190 1.00 83.69 84 ILE A CA 1
ATOM 666 C C . ILE A 1 84 ? 1.237 -1.914 16.204 1.00 83.69 84 ILE A C 1
ATOM 668 O O . ILE A 1 84 ? 1.407 -2.101 17.410 1.00 83.69 84 ILE A O 1
ATOM 672 N N . MET A 1 85 ? 0.215 -1.191 15.735 1.00 80.94 85 MET A N 1
ATOM 673 C CA . MET A 1 85 ? -0.774 -0.553 16.608 1.00 80.94 85 MET A CA 1
ATOM 674 C C . MET A 1 85 ? -1.584 -1.566 17.431 1.00 80.94 85 MET A C 1
ATOM 676 O O . MET A 1 85 ? -1.857 -1.299 18.602 1.00 80.94 85 MET A O 1
ATOM 680 N N . SER A 1 86 ? -1.951 -2.722 16.863 1.00 80.25 86 SER A N 1
ATOM 681 C CA . SER A 1 86 ? -2.701 -3.759 17.585 1.00 80.25 86 SER A CA 1
ATOM 682 C C . SER A 1 86 ? -1.872 -4.444 18.666 1.00 80.25 86 SER A C 1
ATOM 684 O O . SER A 1 86 ? -2.401 -4.752 19.733 1.00 80.25 86 SER A O 1
ATOM 686 N N . SER A 1 87 ? -0.560 -4.586 18.447 1.00 77.81 87 SER A N 1
ATOM 687 C CA . SER A 1 87 ? 0.366 -5.159 19.431 1.00 77.81 87 SER A CA 1
ATOM 688 C C . SER A 1 87 ? 0.523 -4.319 20.711 1.00 77.81 87 SER A C 1
ATOM 690 O O . SER A 1 87 ? 1.008 -4.827 21.720 1.00 77.81 87 SER A O 1
ATOM 692 N N . GLY A 1 88 ? 0.118 -3.040 20.690 1.00 69.06 88 GLY A 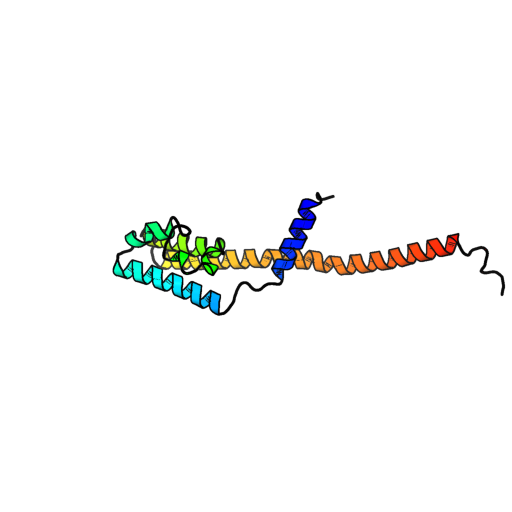N 1
ATOM 693 C CA . GLY A 1 88 ? 0.063 -2.157 21.864 1.00 69.06 88 GLY A CA 1
ATOM 694 C C . GLY A 1 88 ? 1.413 -1.800 22.498 1.00 69.06 88 GLY A C 1
ATOM 695 O O . GLY A 1 88 ? 1.434 -1.191 23.565 1.00 69.06 88 GLY A O 1
ATOM 696 N N . ASN A 1 89 ? 2.531 -2.173 21.871 1.00 65.31 89 ASN A N 1
ATOM 697 C CA . ASN A 1 89 ? 3.858 -2.138 22.493 1.00 65.31 89 ASN A CA 1
ATOM 698 C C . ASN A 1 89 ? 4.698 -0.896 22.133 1.00 65.31 89 ASN A C 1
ATOM 700 O O . ASN A 1 89 ? 5.857 -0.814 22.525 1.00 65.31 89 ASN A O 1
ATOM 704 N N . MET A 1 90 ? 4.136 0.054 21.378 1.00 70.56 90 MET A N 1
ATOM 705 C CA . MET A 1 90 ? 4.818 1.280 20.942 1.00 70.56 90 MET A CA 1
ATOM 706 C C . MET A 1 90 ? 4.057 2.528 21.374 1.00 70.56 90 MET A C 1
ATOM 708 O O . MET A 1 90 ? 2.829 2.599 21.272 1.00 70.56 90 MET A O 1
ATOM 712 N N . ALA A 1 91 ? 4.795 3.540 21.826 1.00 79.94 91 ALA A N 1
ATOM 713 C CA . ALA A 1 91 ? 4.221 4.842 22.118 1.00 79.94 91 ALA A CA 1
ATOM 714 C C . ALA A 1 91 ? 3.902 5.604 20.811 1.00 79.94 91 ALA A C 1
ATOM 716 O O . ALA A 1 91 ? 4.613 5.447 19.818 1.00 79.94 91 ALA A O 1
ATOM 717 N N . PRO A 1 92 ? 2.883 6.488 20.784 1.00 78.44 92 PRO A N 1
ATOM 718 C CA . PRO A 1 92 ? 2.477 7.189 19.559 1.00 78.44 92 PRO A CA 1
ATOM 719 C C . PRO A 1 92 ? 3.603 7.957 18.849 1.00 78.44 92 PRO A C 1
ATOM 721 O O . PRO A 1 92 ? 3.641 7.989 17.625 1.00 78.44 92 PRO A O 1
ATOM 724 N N . HIS A 1 93 ? 4.540 8.532 19.608 1.00 81.88 93 HIS A N 1
ATOM 725 C CA . HIS A 1 93 ? 5.685 9.265 19.060 1.00 81.88 93 HIS A CA 1
ATOM 726 C C . HIS A 1 93 ? 6.737 8.346 18.416 1.00 81.88 93 HIS A C 1
ATOM 728 O O . HIS A 1 93 ? 7.430 8.755 17.491 1.00 81.88 93 HIS A O 1
ATOM 734 N N . GLU A 1 94 ? 6.860 7.100 18.885 1.00 78.81 94 GLU A N 1
ATOM 735 C CA . GLU A 1 94 ? 7.748 6.102 18.276 1.00 78.81 94 GLU A CA 1
ATOM 736 C C . GLU A 1 94 ? 7.168 5.619 16.944 1.00 78.81 94 GLU A C 1
ATOM 738 O O . GLU A 1 94 ? 7.900 5.461 15.969 1.00 78.81 94 GLU A O 1
ATOM 743 N N . LEU A 1 95 ? 5.843 5.448 16.889 1.00 80.25 95 LEU A N 1
ATOM 744 C CA . LEU A 1 95 ? 5.116 5.104 15.669 1.00 80.25 95 LEU A CA 1
ATOM 745 C C . LEU A 1 95 ? 5.229 6.215 14.612 1.00 80.25 95 LEU A C 1
ATOM 747 O O . LEU A 1 95 ? 5.457 5.925 13.443 1.00 80.25 95 LEU A O 1
ATOM 751 N N . GLU A 1 96 ? 5.107 7.480 15.021 1.00 77.69 96 GLU A N 1
ATOM 752 C CA . GLU A 1 96 ? 5.313 8.645 14.149 1.00 77.69 96 GLU A CA 1
ATOM 753 C C . GLU A 1 96 ? 6.740 8.680 13.584 1.00 77.69 96 GLU A C 1
ATOM 755 O O . GLU A 1 96 ? 6.921 8.768 12.371 1.00 77.69 96 GLU A O 1
ATOM 760 N N . GLY A 1 97 ? 7.756 8.498 14.435 1.00 80.69 97 GLY A N 1
ATOM 761 C CA . GLY A 1 97 ? 9.146 8.426 13.981 1.00 80.69 97 GLY A CA 1
ATOM 762 C C . GLY A 1 97 ? 9.408 7.270 13.007 1.00 80.69 97 GLY A C 1
ATOM 763 O O . GLY A 1 97 ? 10.180 7.423 12.059 1.00 80.69 97 GLY A O 1
ATOM 764 N N . LEU A 1 98 ? 8.742 6.126 13.199 1.00 82.06 98 LEU A N 1
ATOM 765 C CA . LEU A 1 98 ? 8.800 4.999 12.266 1.00 82.06 98 LEU A CA 1
ATOM 766 C C . LEU A 1 98 ? 8.138 5.341 10.921 1.00 82.06 98 LEU A C 1
ATOM 768 O O . LEU A 1 98 ? 8.688 5.005 9.874 1.00 82.06 98 LEU A O 1
ATOM 772 N N . PHE A 1 99 ? 6.986 6.018 10.942 1.00 81.00 99 PHE A N 1
ATOM 773 C CA . PHE A 1 99 ? 6.305 6.506 9.738 1.00 81.00 99 PHE A CA 1
ATOM 774 C C . PHE A 1 99 ? 7.183 7.459 8.920 1.00 81.00 99 PHE A C 1
ATOM 776 O O . PHE A 1 99 ? 7.295 7.290 7.705 1.00 81.00 99 PHE A O 1
ATOM 783 N N . ASP A 1 100 ? 7.842 8.418 9.569 1.00 80.88 100 ASP A N 1
ATOM 784 C CA . ASP A 1 100 ? 8.709 9.382 8.886 1.00 80.88 100 ASP A CA 1
ATOM 785 C C . ASP A 1 100 ? 9.932 8.714 8.245 1.00 80.88 100 ASP A C 1
ATOM 787 O O . ASP A 1 100 ? 10.280 9.010 7.098 1.00 80.88 100 ASP A O 1
ATOM 791 N N . MET A 1 101 ? 10.564 7.777 8.958 1.00 83.06 101 MET A N 1
ATOM 792 C CA . MET A 1 101 ? 11.694 7.001 8.436 1.00 83.06 101 MET A CA 1
ATOM 793 C C . MET A 1 101 ? 11.301 6.160 7.222 1.00 83.06 101 MET A C 1
ATOM 795 O O . MET A 1 101 ? 12.020 6.141 6.221 1.00 83.06 101 MET A O 1
ATOM 799 N N . GLU A 1 102 ? 10.164 5.468 7.279 1.00 79.25 102 GLU A N 1
ATOM 800 C CA . GLU A 1 102 ? 9.713 4.647 6.158 1.00 79.25 102 GLU A CA 1
ATOM 801 C C . GLU A 1 102 ? 9.322 5.499 4.950 1.00 79.25 102 GLU A C 1
ATOM 803 O O . GLU A 1 102 ? 9.685 5.162 3.824 1.00 79.25 102 GLU A O 1
ATOM 808 N N . LEU A 1 103 ? 8.667 6.645 5.164 1.00 81.56 103 LEU A N 1
ATOM 809 C CA . LEU A 1 103 ? 8.337 7.578 4.089 1.00 81.56 103 LEU A CA 1
ATOM 810 C C . LEU A 1 103 ? 9.595 8.146 3.418 1.00 81.56 103 LEU A C 1
ATOM 812 O O . LEU A 1 103 ? 9.632 8.276 2.192 1.00 81.56 103 LEU A O 1
ATOM 816 N N . PHE A 1 104 ? 10.629 8.463 4.202 1.00 82.81 104 PHE A N 1
ATOM 817 C CA . PHE A 1 104 ? 11.921 8.906 3.682 1.00 82.81 104 PHE A CA 1
ATOM 818 C C . PHE A 1 104 ? 12.575 7.824 2.815 1.00 82.81 104 PHE A C 1
ATOM 820 O O . PHE A 1 104 ? 12.905 8.085 1.658 1.00 82.81 104 PHE A O 1
ATOM 827 N N . ASN A 1 105 ? 12.673 6.597 3.332 1.00 79.38 105 ASN A N 1
ATOM 828 C CA . ASN A 1 105 ? 13.249 5.467 2.602 1.00 79.38 105 ASN A CA 1
ATOM 829 C C . ASN A 1 105 ? 12.455 5.150 1.327 1.00 79.38 105 ASN A C 1
ATOM 831 O O . ASN A 1 105 ? 13.037 4.915 0.272 1.00 79.38 105 ASN A O 1
ATOM 835 N N . LEU A 1 106 ? 11.121 5.191 1.398 1.00 76.56 106 LEU A N 1
ATOM 836 C CA . LEU A 1 106 ? 10.236 4.980 0.254 1.00 76.56 106 LEU A CA 1
ATOM 837 C C . LEU A 1 106 ? 10.469 6.033 -0.833 1.00 76.56 106 LEU A C 1
ATOM 839 O O . LEU A 1 106 ? 10.486 5.707 -2.019 1.00 76.56 106 LEU A O 1
ATOM 843 N N . LYS A 1 107 ? 10.646 7.296 -0.438 1.00 75.12 107 LYS A N 1
ATOM 844 C CA . LYS A 1 107 ? 10.945 8.387 -1.365 1.00 75.12 107 LYS A CA 1
ATOM 845 C C . LYS A 1 107 ? 12.303 8.187 -2.036 1.00 75.12 107 LYS A C 1
ATOM 847 O O . LYS A 1 107 ? 12.379 8.279 -3.257 1.00 75.12 107 LYS A O 1
ATOM 852 N N . GLU A 1 108 ? 13.336 7.872 -1.261 1.00 75.19 108 GLU A N 1
ATOM 853 C CA . GLU A 1 108 ? 14.680 7.604 -1.780 1.00 75.19 108 GLU A CA 1
ATOM 854 C C . GLU A 1 108 ? 14.674 6.408 -2.754 1.00 75.19 108 GLU A C 1
ATOM 856 O O . GLU A 1 108 ? 15.194 6.492 -3.870 1.00 75.19 108 GLU A O 1
ATOM 861 N N . GLU A 1 109 ? 13.962 5.330 -2.406 1.00 68.56 109 GLU A N 1
ATOM 862 C CA . GLU A 1 109 ? 13.816 4.149 -3.258 1.00 68.56 109 GLU A CA 1
ATOM 863 C C . GLU A 1 109 ? 13.071 4.446 -4.568 1.00 68.56 109 GLU A C 1
ATOM 865 O O . GLU A 1 109 ? 13.426 3.915 -5.620 1.00 68.56 109 GLU A O 1
ATOM 870 N N . LEU A 1 110 ? 12.054 5.312 -4.533 1.00 67.31 110 LEU A N 1
ATOM 871 C CA . LEU A 1 110 ? 11.325 5.754 -5.727 1.00 67.31 110 LEU A CA 1
ATOM 872 C C . LEU A 1 110 ? 12.144 6.709 -6.610 1.00 67.31 110 LEU A C 1
ATOM 874 O O . LEU A 1 110 ? 11.886 6.790 -7.814 1.00 67.31 110 LEU A O 1
ATOM 878 N N . GLU A 1 111 ? 13.137 7.404 -6.055 1.00 65.44 111 GLU A N 1
ATOM 879 C CA . GLU A 1 111 ? 14.029 8.296 -6.802 1.00 65.44 111 GLU A CA 1
ATOM 880 C C . GLU A 1 111 ? 15.131 7.516 -7.554 1.00 65.44 111 GLU A C 1
ATOM 882 O O . GLU A 1 111 ? 15.500 7.895 -8.674 1.00 65.44 111 GLU A O 1
ATOM 887 N N . HIS A 1 112 ? 15.594 6.367 -7.042 1.00 60.88 112 HIS A N 1
ATOM 888 C CA . HIS A 1 112 ? 16.648 5.555 -7.679 1.00 60.88 112 HIS A CA 1
ATOM 889 C C . HIS A 1 112 ? 16.356 5.089 -9.129 1.00 60.88 112 HIS A C 1
ATOM 891 O O . HIS A 1 112 ? 17.255 5.196 -9.973 1.00 60.88 112 HIS A O 1
ATOM 897 N N . PRO A 1 113 ? 15.145 4.613 -9.498 1.00 58.72 113 PRO A N 1
ATOM 898 C CA . PRO A 1 113 ? 14.820 4.243 -10.876 1.00 58.72 113 PRO A CA 1
ATOM 899 C C . PRO A 1 113 ? 14.931 5.414 -11.853 1.00 58.72 113 PRO A C 1
ATOM 901 O O . PRO A 1 113 ? 15.343 5.220 -12.996 1.00 58.72 113 PRO A O 1
ATOM 904 N N . SER A 1 114 ? 14.594 6.631 -11.412 1.00 59.41 114 SER A N 1
ATOM 905 C CA . SER A 1 114 ? 14.667 7.824 -12.261 1.00 59.41 114 SER A CA 1
ATOM 906 C C . SER A 1 114 ? 16.117 8.195 -12.582 1.00 59.41 114 SER A C 1
ATOM 908 O O . SER A 1 114 ? 16.439 8.483 -13.733 1.00 59.41 114 SER A O 1
ATOM 910 N N . HIS A 1 115 ? 17.023 8.058 -11.609 1.00 56.06 115 HIS A N 1
ATOM 911 C CA . HIS A 1 115 ? 18.462 8.201 -11.823 1.00 56.06 115 HIS A CA 1
ATOM 912 C C . HIS A 1 115 ? 19.026 7.141 -12.777 1.00 56.06 115 HIS A C 1
ATOM 914 O O . HIS A 1 115 ? 19.826 7.470 -13.652 1.00 56.06 115 HIS A O 1
ATOM 920 N N . ALA A 1 116 ? 18.584 5.886 -12.660 1.00 57.03 116 ALA A N 1
ATOM 921 C CA . ALA A 1 116 ? 19.017 4.816 -13.557 1.00 57.03 116 ALA A CA 1
ATOM 922 C C . ALA A 1 116 ? 18.537 5.031 -15.007 1.00 57.03 116 ALA A C 1
ATOM 924 O O . ALA A 1 116 ? 19.304 4.820 -15.948 1.00 57.03 116 ALA A O 1
ATOM 925 N N . VAL A 1 117 ? 17.294 5.489 -15.202 1.00 60.00 117 VAL A N 1
ATOM 926 C CA . VAL A 1 117 ? 16.761 5.833 -16.532 1.00 60.00 117 VAL A CA 1
ATOM 927 C C . VAL A 1 117 ? 17.466 7.058 -17.106 1.00 60.00 117 VAL A C 1
ATOM 929 O O . VAL A 1 117 ? 17.823 7.027 -18.279 1.00 60.00 117 VAL A O 1
ATOM 932 N N . ASN A 1 118 ? 17.734 8.088 -16.299 1.00 63.56 118 ASN A N 1
ATOM 933 C CA . ASN A 1 118 ? 18.475 9.271 -16.744 1.00 63.56 118 ASN A CA 1
ATOM 934 C C . ASN A 1 118 ? 19.895 8.916 -17.204 1.00 63.56 118 ASN A C 1
ATOM 936 O O . ASN A 1 118 ? 20.296 9.340 -18.280 1.00 63.56 118 ASN A O 1
ATOM 940 N N . GLY A 1 119 ? 20.615 8.044 -16.489 1.00 63.38 119 GLY A N 1
ATOM 941 C CA . GLY A 1 119 ? 21.942 7.592 -16.927 1.00 63.38 119 GLY A CA 1
ATOM 942 C C . GLY A 1 119 ? 21.931 6.829 -18.263 1.00 63.38 119 GLY A C 1
ATOM 943 O O . GLY A 1 119 ? 22.837 6.988 -19.080 1.00 63.38 119 GLY A O 1
ATOM 944 N N . ILE A 1 120 ? 20.891 6.027 -18.527 1.00 60.66 120 ILE A N 1
ATOM 945 C CA . ILE A 1 120 ? 20.704 5.366 -19.833 1.00 60.66 120 ILE A CA 1
ATOM 946 C C . ILE A 1 120 ? 20.284 6.386 -20.904 1.00 60.66 120 ILE A C 1
ATOM 948 O O . ILE A 1 120 ? 20.750 6.309 -22.043 1.00 60.66 120 ILE A O 1
ATOM 952 N N . ALA A 1 121 ? 19.422 7.341 -20.550 1.00 61.44 121 ALA A N 1
ATOM 953 C CA . ALA A 1 121 ? 18.948 8.393 -21.439 1.00 61.44 121 ALA A CA 1
ATOM 954 C C . ALA A 1 121 ? 20.084 9.328 -21.868 1.00 61.44 121 ALA A C 1
ATOM 956 O O . ALA A 1 121 ? 20.146 9.660 -23.042 1.00 61.44 121 ALA A O 1
ATOM 957 N N . ASP A 1 122 ? 21.026 9.663 -20.987 1.00 66.38 122 ASP A N 1
ATOM 958 C CA . ASP A 1 122 ? 22.192 10.492 -21.317 1.00 66.38 122 ASP A CA 1
ATOM 959 C C . ASP A 1 122 ? 23.131 9.804 -22.328 1.00 66.38 122 ASP A C 1
ATOM 961 O O . ASP A 1 122 ? 23.752 10.459 -23.168 1.00 66.38 122 ASP A O 1
ATOM 965 N N . GLY A 1 123 ? 23.199 8.468 -22.314 1.00 64.25 123 GLY A N 1
ATOM 966 C CA . GLY A 1 123 ? 23.975 7.682 -23.282 1.00 64.25 123 GLY A CA 1
ATOM 967 C C . GLY A 1 123 ? 23.277 7.455 -24.631 1.00 64.25 123 GLY A C 1
ATOM 968 O O . GLY A 1 123 ? 23.939 7.175 -25.636 1.00 64.25 123 GLY A O 1
ATOM 969 N N . MET A 1 124 ? 21.948 7.581 -24.688 1.00 73.50 124 MET A N 1
ATOM 970 C CA . MET A 1 124 ? 21.146 7.247 -25.872 1.00 73.50 124 MET A CA 1
ATOM 971 C C . MET A 1 124 ? 21.345 8.222 -27.061 1.00 73.50 124 MET A C 1
ATOM 973 O O . MET A 1 124 ? 21.482 7.738 -28.189 1.00 73.50 124 MET A O 1
ATOM 977 N N . PRO A 1 125 ? 21.464 9.556 -26.872 1.00 74.50 125 PRO A N 1
ATOM 978 C CA . PRO A 1 125 ? 21.827 10.498 -27.934 1.00 74.50 125 PRO A CA 1
ATOM 979 C C . PRO A 1 125 ? 23.187 10.193 -28.569 1.00 74.50 125 PRO A C 1
ATOM 981 O O . PRO A 1 125 ? 23.324 10.255 -29.791 1.00 74.50 125 PRO A O 1
ATOM 984 N N . GLY A 1 126 ? 24.179 9.799 -27.760 1.00 73.88 126 GLY A N 1
ATOM 985 C CA . GLY A 1 126 ? 25.509 9.412 -28.241 1.00 73.88 126 GLY A CA 1
ATOM 986 C C . GLY A 1 126 ? 25.467 8.191 -29.166 1.00 73.88 126 GLY A C 1
ATOM 987 O O . GLY A 1 126 ? 26.090 8.195 -30.228 1.00 73.88 126 GLY A O 1
ATOM 988 N N . PHE A 1 127 ? 24.658 7.181 -28.825 1.00 70.62 127 PHE A N 1
ATOM 989 C CA . PHE A 1 127 ? 24.403 6.024 -29.692 1.00 70.62 127 PHE A CA 1
ATOM 990 C C . PHE A 1 127 ? 23.739 6.406 -31.023 1.00 70.62 127 PHE A C 1
ATOM 992 O O . PHE A 1 127 ? 24.107 5.862 -32.065 1.00 70.62 127 PHE A O 1
ATOM 999 N N . GLY A 1 128 ? 22.796 7.353 -31.010 1.00 71.19 128 GLY A N 1
ATOM 1000 C CA . GLY A 1 128 ? 22.121 7.833 -32.220 1.00 71.19 128 GLY A CA 1
ATOM 1001 C C . GLY A 1 128 ? 23.075 8.492 -33.219 1.00 71.19 128 GLY A C 1
ATOM 1002 O O . GLY A 1 128 ? 22.976 8.249 -34.422 1.00 71.19 128 GLY A O 1
ATOM 1003 N N . ILE A 1 129 ? 24.051 9.259 -32.726 1.00 82.50 129 ILE A N 1
ATOM 1004 C CA . ILE A 1 129 ? 25.072 9.900 -33.567 1.00 82.50 129 ILE A CA 1
ATOM 1005 C C . ILE A 1 129 ? 25.981 8.846 -34.211 1.00 82.50 129 ILE A C 1
ATOM 1007 O O . ILE A 1 129 ? 26.198 8.879 -35.422 1.00 82.50 129 ILE A O 1
ATOM 1011 N N . VAL A 1 130 ? 26.475 7.875 -33.436 1.00 79.12 130 VAL A N 1
ATOM 1012 C CA . VAL A 1 130 ? 27.351 6.812 -33.962 1.00 79.12 130 VAL A CA 1
ATOM 1013 C C . VAL A 1 130 ? 26.612 5.939 -34.978 1.00 79.12 130 VAL A C 1
ATOM 1015 O O . VAL A 1 130 ? 27.181 5.602 -36.013 1.00 79.12 130 VAL A O 1
ATOM 1018 N N . ALA A 1 131 ? 25.336 5.624 -34.740 1.00 77.81 131 ALA A N 1
ATOM 1019 C CA . ALA A 1 131 ? 24.510 4.875 -35.686 1.00 77.81 131 ALA A CA 1
ATOM 1020 C C . ALA A 1 131 ? 24.290 5.636 -37.007 1.00 77.81 131 ALA A C 1
ATOM 1022 O O . ALA A 1 131 ? 24.368 5.034 -38.078 1.00 77.81 131 ALA A O 1
ATOM 1023 N N . ALA A 1 132 ? 24.073 6.955 -36.951 1.00 81.25 132 ALA A N 1
ATOM 1024 C CA . ALA A 1 132 ? 23.938 7.795 -38.142 1.00 81.25 132 ALA A CA 1
ATOM 1025 C C . ALA A 1 132 ? 25.244 7.859 -38.951 1.00 81.25 132 ALA A C 1
ATOM 1027 O O . ALA A 1 132 ? 25.229 7.680 -40.169 1.00 81.25 132 ALA A O 1
ATOM 1028 N N . VAL A 1 133 ? 26.383 8.045 -38.277 1.00 85.00 133 VAL A N 1
ATOM 1029 C CA . VAL A 1 133 ? 27.704 8.041 -38.924 1.00 85.00 133 VAL A CA 1
ATOM 1030 C C . VAL A 1 133 ? 28.009 6.670 -39.529 1.00 85.00 133 VAL A C 1
ATOM 1032 O O . VAL A 1 133 ? 28.462 6.598 -40.669 1.00 85.00 133 VAL A O 1
ATOM 1035 N N . LEU A 1 134 ? 27.697 5.577 -38.827 1.00 78.31 134 LEU A N 1
ATOM 1036 C CA . LEU A 1 134 ? 27.857 4.220 -39.351 1.00 78.31 134 LEU A CA 1
ATOM 1037 C C . LEU A 1 134 ? 26.992 3.991 -40.601 1.00 78.31 134 LEU A C 1
ATOM 1039 O O . LEU A 1 134 ? 27.464 3.397 -41.565 1.00 78.31 134 LEU A O 1
ATOM 1043 N N . GLY A 1 135 ? 25.764 4.518 -40.631 1.00 79.88 135 GLY A N 1
ATOM 1044 C CA . GLY A 1 135 ? 24.899 4.483 -41.813 1.00 79.88 135 GLY A CA 1
ATOM 1045 C C . GLY A 1 135 ? 25.489 5.230 -43.015 1.00 79.88 135 GLY A C 1
ATOM 1046 O O . GLY A 1 135 ? 25.437 4.732 -44.140 1.00 79.88 135 GLY A O 1
ATOM 1047 N N . ILE A 1 136 ? 26.123 6.386 -42.790 1.00 84.06 136 ILE A N 1
ATOM 1048 C CA . ILE A 1 136 ? 26.828 7.131 -43.847 1.00 84.06 136 ILE A CA 1
ATOM 1049 C C . ILE A 1 136 ? 28.039 6.335 -44.347 1.00 84.06 136 ILE A C 1
ATOM 1051 O O . ILE A 1 136 ? 28.239 6.213 -45.550 1.00 84.06 136 ILE A O 1
ATOM 1055 N N . VAL A 1 137 ? 28.827 5.740 -43.449 1.00 83.38 137 VAL A N 1
ATOM 1056 C CA . VAL A 1 137 ? 29.992 4.927 -43.833 1.00 83.38 137 VAL A CA 1
ATOM 1057 C C . VAL A 1 137 ? 29.570 3.704 -44.646 1.00 83.38 137 VAL A C 1
ATOM 1059 O O . VAL A 1 137 ? 30.182 3.421 -45.670 1.00 83.38 137 VAL A O 1
ATOM 1062 N N . VAL A 1 138 ? 28.506 3.009 -44.241 1.00 82.12 138 VAL A N 1
ATOM 1063 C CA . VAL A 1 138 ? 27.992 1.837 -44.967 1.00 82.12 138 VAL A CA 1
ATOM 1064 C C . VAL A 1 138 ? 27.448 2.229 -46.343 1.00 82.12 138 VAL A C 1
ATOM 1066 O O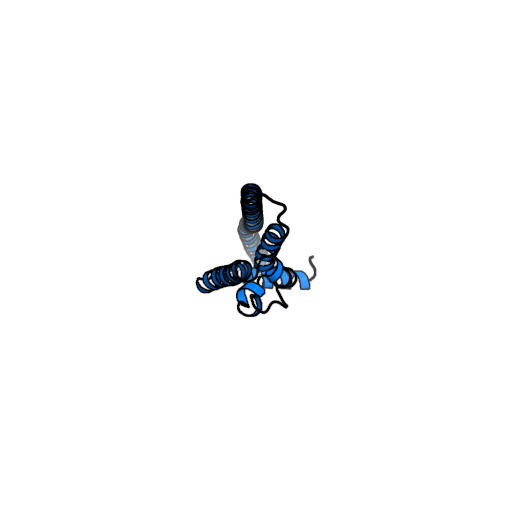 . VAL A 1 138 ? 27.730 1.548 -47.327 1.00 82.12 138 VAL A O 1
ATOM 1069 N N . THR A 1 139 ? 26.720 3.344 -46.446 1.00 79.50 139 THR A N 1
ATOM 1070 C CA . THR A 1 139 ? 26.203 3.825 -47.739 1.00 79.50 139 THR A CA 1
ATOM 1071 C C . THR A 1 139 ? 27.327 4.289 -48.668 1.00 79.50 139 THR A C 1
ATOM 1073 O O . THR A 1 139 ? 27.344 3.905 -49.836 1.00 79.50 139 THR A O 1
ATOM 1076 N N . MET A 1 140 ? 28.325 5.013 -48.156 1.00 76.50 140 MET A N 1
ATOM 1077 C CA . MET A 1 140 ? 29.502 5.427 -48.930 1.00 76.50 140 MET A CA 1
ATOM 1078 C C . MET A 1 140 ? 30.390 4.244 -49.336 1.00 76.50 140 MET A C 1
ATOM 1080 O O . MET A 1 140 ? 30.906 4.233 -50.450 1.00 76.50 140 MET A O 1
ATOM 1084 N N . ALA A 1 141 ? 30.523 3.217 -48.490 1.00 71.81 141 ALA A N 1
ATOM 1085 C CA . ALA A 1 141 ? 31.219 1.979 -48.844 1.00 71.81 141 ALA A CA 1
ATOM 1086 C C . ALA A 1 141 ? 30.494 1.222 -49.972 1.00 71.81 141 ALA A C 1
ATOM 1088 O O . ALA A 1 141 ? 31.138 0.777 -50.918 1.00 71.81 141 ALA A O 1
ATOM 1089 N N . SER A 1 142 ? 29.157 1.153 -49.926 1.00 69.06 142 SER A N 1
ATOM 1090 C CA . SER A 1 142 ? 28.357 0.512 -50.982 1.00 69.06 142 SER A CA 1
ATOM 1091 C C . SER A 1 142 ? 28.394 1.260 -52.323 1.00 69.06 142 SER A C 1
ATOM 1093 O O . SER A 1 142 ? 28.368 0.633 -53.378 1.00 69.06 142 SER A O 1
ATOM 1095 N N . LEU A 1 143 ? 28.511 2.593 -52.297 1.00 64.94 143 LEU A N 1
ATOM 1096 C CA . LEU A 1 143 ? 28.706 3.421 -53.493 1.00 64.94 143 LEU A CA 1
ATOM 1097 C C . LEU A 1 143 ? 30.138 3.297 -54.039 1.00 64.94 143 LEU A C 1
ATOM 1099 O O . LEU A 1 143 ? 30.333 3.239 -55.249 1.00 64.94 143 LEU A O 1
ATOM 1103 N N . GLY A 1 144 ? 31.138 3.187 -53.159 1.00 60.66 144 GLY A N 1
ATOM 1104 C CA . GLY A 1 144 ? 32.542 3.002 -53.534 1.00 60.66 144 GLY A CA 1
ATOM 1105 C C . GLY A 1 144 ? 32.836 1.680 -54.255 1.00 60.66 144 GLY A C 1
ATOM 1106 O O . GLY A 1 144 ? 33.707 1.655 -55.120 1.00 60.66 144 GLY A O 1
ATOM 1107 N N . GLU A 1 145 ? 32.098 0.605 -53.954 1.00 56.50 145 GLU A N 1
ATOM 1108 C CA . GLU A 1 145 ? 32.188 -0.672 -54.686 1.00 56.50 145 GLU A CA 1
ATOM 1109 C C . GLU A 1 145 ? 31.353 -0.691 -55.982 1.00 56.50 145 GLU A C 1
ATOM 1111 O O . GLU A 1 145 ? 31.665 -1.452 -56.898 1.00 56.50 145 GLU A O 1
ATOM 1116 N N . GLY A 1 146 ? 30.312 0.146 -56.085 1.00 55.78 146 GLY A N 1
ATOM 1117 C CA . GLY A 1 146 ? 29.369 0.158 -57.211 1.00 55.78 146 GLY A CA 1
ATOM 1118 C C . GLY A 1 146 ? 29.627 1.201 -58.305 1.00 55.78 146 GLY A C 1
ATOM 1119 O O . GLY A 1 146 ? 29.076 1.056 -59.393 1.00 55.78 146 GLY A O 1
ATOM 1120 N N . ASP A 1 147 ? 30.442 2.230 -58.051 1.00 55.62 147 ASP A N 1
ATOM 1121 C CA . ASP A 1 147 ? 30.481 3.428 -58.909 1.00 55.62 147 ASP A CA 1
ATOM 1122 C C . ASP A 1 147 ? 31.869 3.793 -59.468 1.00 55.62 147 ASP A C 1
ATOM 1124 O O . ASP A 1 147 ? 31.991 4.693 -60.294 1.00 55.62 147 ASP A O 1
ATOM 1128 N N . GLN A 1 148 ? 32.944 3.058 -59.155 1.00 52.19 148 GLN A N 1
ATOM 1129 C CA . GLN A 1 148 ? 34.252 3.332 -59.789 1.00 52.19 148 GLN A CA 1
ATOM 1130 C C . GLN A 1 148 ? 34.261 3.159 -61.325 1.00 52.19 148 GLN A C 1
ATOM 1132 O O . GLN A 1 148 ? 35.232 3.542 -61.976 1.00 52.19 148 GLN A O 1
ATOM 1137 N N . ALA A 1 149 ? 33.185 2.630 -61.920 1.00 53.84 149 ALA A N 1
ATOM 1138 C CA . ALA A 1 149 ? 33.019 2.512 -63.366 1.00 53.84 149 ALA A CA 1
ATOM 1139 C C . ALA A 1 149 ? 32.205 3.648 -64.029 1.00 53.84 149 ALA A C 1
ATOM 1141 O O . ALA A 1 149 ? 32.224 3.721 -65.257 1.00 53.84 149 ALA A O 1
ATOM 1142 N N . ALA A 1 150 ? 31.514 4.530 -63.288 1.00 54.88 150 ALA A N 1
ATOM 1143 C CA . ALA A 1 150 ? 30.632 5.546 -63.892 1.00 54.88 150 ALA A CA 1
ATOM 1144 C C . ALA A 1 150 ? 30.978 7.015 -63.567 1.00 54.88 150 ALA A C 1
ATOM 1146 O O . ALA A 1 150 ? 30.466 7.914 -64.233 1.00 54.88 150 ALA A O 1
ATOM 1147 N N . ILE A 1 151 ? 31.940 7.297 -62.682 1.00 53.62 151 ILE A N 1
ATOM 1148 C CA . ILE A 1 151 ? 32.357 8.675 -62.326 1.00 53.62 151 I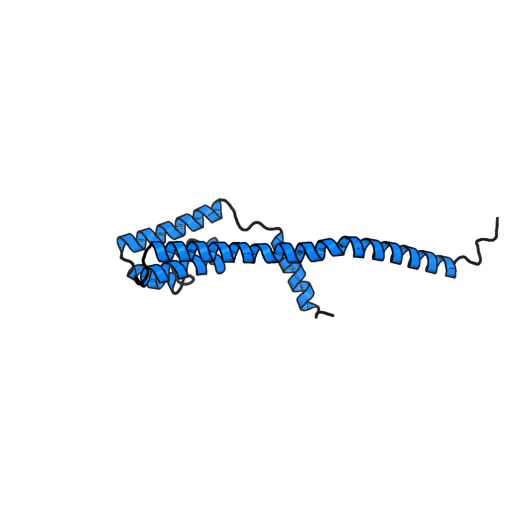LE A CA 1
ATOM 1149 C C . ILE A 1 151 ? 33.433 9.235 -63.294 1.00 53.62 151 ILE A C 1
ATOM 1151 O O . ILE A 1 151 ? 34.347 9.955 -62.899 1.00 53.62 151 ILE A O 1
ATOM 1155 N N . GLY A 1 152 ? 33.367 8.858 -64.576 1.00 56.03 152 GLY A N 1
ATOM 1156 C CA . GLY A 1 152 ? 34.360 9.201 -65.609 1.00 56.03 152 GLY A CA 1
ATOM 1157 C C . GLY A 1 152 ? 33.779 9.499 -66.995 1.00 56.03 152 GLY A C 1
ATOM 1158 O O . GLY A 1 152 ? 34.527 9.567 -67.968 1.00 56.03 152 GLY A O 1
ATOM 1159 N N . GLN A 1 153 ? 32.460 9.667 -67.108 1.00 48.78 153 GLN A N 1
ATOM 1160 C CA . GLN A 1 153 ? 31.809 10.197 -68.308 1.00 48.78 153 GLN A CA 1
ATOM 1161 C C . GLN A 1 153 ? 30.990 11.431 -67.938 1.00 48.78 153 GLN A C 1
ATOM 1163 O O . GLN A 1 153 ? 29.767 11.376 -67.883 1.00 48.78 153 GLN A O 1
ATOM 1168 N N . HIS A 1 154 ? 31.698 12.511 -67.610 1.00 38.91 154 HIS A N 1
ATOM 1169 C CA . HIS A 1 154 ? 31.511 13.871 -68.126 1.00 38.91 154 HIS A CA 1
ATOM 1170 C C . HIS A 1 154 ? 32.526 14.812 -67.473 1.00 38.91 154 HIS A C 1
ATOM 1172 O O . HIS A 1 154 ? 32.636 14.794 -66.229 1.00 38.91 154 HIS A O 1
#

Foldseek 3Di:
DPDPVVVVVCVVVVVVVPDDLDDPVLVVLLVQLVVVLVVCCVPVNLVVCLVCLVDVPPHPSNVVRVSQVVVPPSSPVVSVLSVVVSVVPDDPVVSVVVVVVVVVVVVVVVVVVVVVVVVVVVCVVVVVVVVVVVVVVVVVVVCVVVPPPPPPDD

Secondary structure (DSSP, 8-state):
---HHHHHHHHHHHHGGGS----HHHHHHHHHHHHHHHHHHHHH-GGGGHHHHH-TTT-TTGGG-HHHHT-HHHHHHHHHHHHHHHHT-S-HHHHHHHHHHHHHHHHHHHHHHHHHHHHHHHHHHHHHHHHHHHHHHHHHHHHHHHSTTTTT--